Protein AF-A0A3N5L4M5-F1 (afdb_monomer)

Structure (mmCIF, N/CA/C/O backbone):
data_AF-A0A3N5L4M5-F1
#
_entry.id   AF-A0A3N5L4M5-F1
#
loop_
_atom_site.group_PDB
_atom_site.id
_atom_site.type_symbol
_atom_site.label_atom_id
_atom_site.label_alt_id
_atom_site.label_comp_id
_atom_site.label_asym_id
_atom_site.label_entity_id
_atom_site.label_seq_id
_atom_site.pdbx_PDB_ins_code
_atom_site.Cartn_x
_atom_site.Cartn_y
_atom_site.Cartn_z
_atom_site.occupancy
_atom_site.B_iso_or_equiv
_atom_site.auth_seq_id
_atom_site.auth_comp_id
_atom_site.auth_asym_id
_atom_site.auth_atom_id
_atom_site.pdbx_PDB_model_num
ATOM 1 N N . MET A 1 1 ? 71.208 -3.741 -24.108 1.00 38.38 1 MET A N 1
ATOM 2 C CA . MET A 1 1 ? 70.828 -2.307 -24.132 1.00 38.38 1 MET A CA 1
ATOM 3 C C . MET A 1 1 ? 70.202 -2.026 -25.486 1.00 38.38 1 MET A C 1
ATOM 5 O O . MET A 1 1 ? 70.747 -2.505 -26.459 1.00 38.38 1 MET A O 1
ATOM 9 N N . LYS A 1 2 ? 69.117 -1.294 -25.684 1.00 40.06 2 LYS A N 1
ATOM 10 C CA . LYS A 1 2 ? 68.061 -0.709 -24.855 1.00 40.06 2 LYS A CA 1
ATOM 11 C C . LYS A 1 2 ? 67.036 -0.255 -25.913 1.00 40.06 2 LYS A C 1
ATOM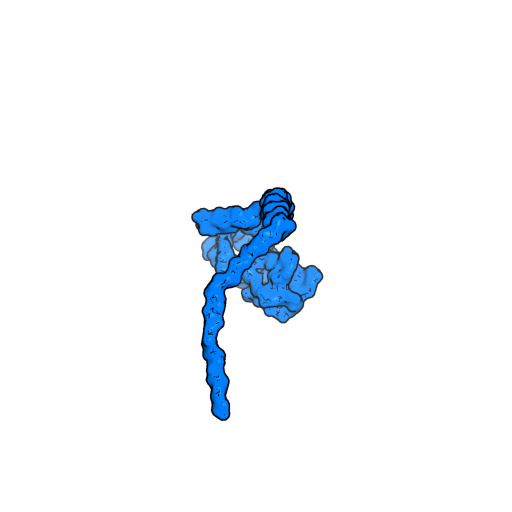 13 O O . LYS A 1 2 ? 67.434 0.237 -26.963 1.00 40.06 2 LYS A O 1
ATOM 18 N N . GLN A 1 3 ? 65.753 -0.497 -25.674 1.00 49.56 3 GLN A N 1
ATOM 19 C CA . GLN A 1 3 ? 64.649 -0.036 -26.523 1.00 49.56 3 GLN A CA 1
ATOM 20 C C . GLN A 1 3 ? 64.739 1.479 -26.753 1.00 49.56 3 GLN A C 1
ATOM 22 O O . GLN A 1 3 ? 64.909 2.211 -25.778 1.00 49.56 3 GLN A O 1
ATOM 27 N N . ILE A 1 4 ? 64.535 1.946 -27.988 1.00 47.25 4 ILE A N 1
ATOM 28 C CA . ILE A 1 4 ? 64.101 3.324 -28.249 1.00 47.25 4 ILE A CA 1
ATOM 29 C C . ILE A 1 4 ? 62.956 3.270 -29.264 1.00 47.25 4 ILE A C 1
ATOM 31 O O . ILE A 1 4 ? 63.152 3.244 -30.474 1.00 47.25 4 ILE A O 1
ATOM 35 N N . LYS A 1 5 ? 61.736 3.214 -28.721 1.00 56.88 5 LYS A N 1
ATOM 36 C CA . LYS A 1 5 ? 60.535 3.730 -29.377 1.00 56.88 5 LYS A CA 1
ATOM 37 C C . LYS A 1 5 ? 60.604 5.252 -29.298 1.00 56.88 5 LYS A C 1
ATOM 39 O O . LYS A 1 5 ? 60.701 5.740 -28.179 1.00 56.88 5 LYS A O 1
ATOM 44 N N . THR A 1 6 ? 60.444 5.958 -30.413 1.00 47.12 6 THR A N 1
ATOM 45 C CA . THR A 1 6 ? 59.724 7.245 -30.487 1.00 47.12 6 THR A CA 1
ATOM 46 C C . THR A 1 6 ? 59.664 7.730 -31.932 1.00 47.12 6 THR A C 1
ATOM 48 O O . THR A 1 6 ? 60.653 7.721 -32.654 1.00 47.12 6 THR A O 1
ATOM 51 N N . GLY A 1 7 ? 58.471 8.145 -32.350 1.00 38.44 7 GLY A N 1
ATOM 52 C CA . GLY A 1 7 ? 58.206 8.664 -33.688 1.00 38.44 7 GLY A CA 1
ATOM 53 C C . GLY A 1 7 ? 56.723 8.566 -34.010 1.00 38.44 7 GLY A C 1
ATOM 54 O O . GLY A 1 7 ? 56.320 7.833 -34.904 1.00 38.44 7 GLY A O 1
ATOM 55 N N . THR A 1 8 ? 55.902 9.230 -33.196 1.00 52.06 8 THR A N 1
ATOM 56 C CA . THR A 1 8 ? 54.472 9.449 -33.426 1.00 52.06 8 THR A CA 1
ATOM 57 C C . THR A 1 8 ? 54.261 9.996 -34.831 1.00 52.06 8 THR A C 1
ATOM 59 O O . THR A 1 8 ? 54.679 11.117 -35.104 1.00 52.06 8 THR A O 1
ATOM 62 N N . ASN A 1 9 ? 53.624 9.220 -35.707 1.00 46.59 9 ASN A N 1
ATOM 63 C CA . ASN A 1 9 ? 53.206 9.707 -37.014 1.00 46.59 9 ASN A CA 1
ATOM 64 C C . ASN A 1 9 ? 51.907 10.509 -36.811 1.00 46.59 9 ASN A C 1
ATOM 66 O O . ASN A 1 9 ? 50.885 9.907 -36.456 1.00 46.59 9 ASN A O 1
ATOM 70 N N . PRO A 1 10 ? 51.927 11.847 -36.925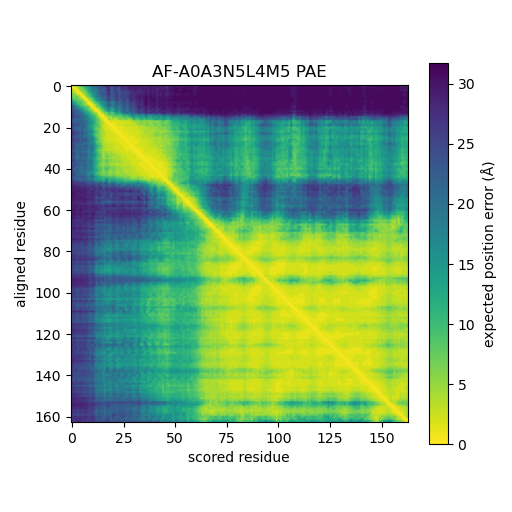 1.00 53.00 10 PRO A N 1
ATOM 71 C CA . PRO A 1 10 ? 50.721 12.636 -36.807 1.00 53.00 10 PRO A CA 1
ATOM 72 C C . PRO A 1 10 ? 49.964 12.509 -38.135 1.00 53.00 10 PRO A C 1
ATOM 74 O O . PRO A 1 10 ? 50.562 12.567 -39.202 1.00 53.00 10 PRO A O 1
ATOM 77 N N . LEU A 1 11 ? 48.640 12.382 -38.058 1.00 49.34 11 LEU A N 1
ATOM 78 C CA . LEU A 1 11 ? 47.702 12.395 -39.193 1.00 49.34 11 LEU A CA 1
ATOM 79 C C . LEU A 1 11 ? 47.535 11.051 -39.929 1.00 49.34 11 LEU A C 1
ATOM 81 O O . LEU A 1 11 ? 47.982 10.835 -41.052 1.00 49.34 11 LEU A O 1
ATOM 85 N N . LYS A 1 12 ? 46.746 10.157 -39.321 1.00 48.53 12 LYS A N 1
ATOM 86 C CA . LYS A 1 12 ? 46.002 9.136 -40.068 1.00 48.53 12 LYS A CA 1
ATOM 87 C C . LYS A 1 12 ? 44.902 9.868 -40.849 1.00 48.53 12 LYS A C 1
ATOM 89 O O . LYS A 1 12 ? 43.808 10.061 -40.326 1.00 48.53 12 LYS A O 1
ATOM 94 N N . GLU A 1 13 ? 45.197 10.328 -42.065 1.00 56.59 13 GLU A N 1
ATOM 95 C CA . GLU A 1 13 ? 44.177 10.839 -42.988 1.00 56.59 13 GLU A CA 1
ATOM 96 C C . GLU A 1 13 ? 43.167 9.720 -43.282 1.00 56.59 13 GLU A C 1
ATOM 98 O O . GLU A 1 13 ? 43.385 8.830 -44.108 1.00 56.59 13 GLU A O 1
ATOM 103 N N . GLY A 1 14 ? 42.053 9.721 -42.552 1.00 60.94 14 GLY A N 1
ATOM 104 C CA . GLY A 1 14 ? 40.950 8.799 -42.769 1.00 60.94 14 GLY A CA 1
ATOM 105 C C . GLY A 1 14 ? 40.217 9.157 -44.056 1.00 60.94 14 GLY A C 1
ATOM 106 O O . GLY A 1 14 ? 39.243 9.901 -44.020 1.00 60.94 14 GLY A O 1
ATOM 107 N N . LYS A 1 15 ? 40.658 8.628 -45.204 1.00 63.97 15 LYS A N 1
ATOM 108 C CA . LYS A 1 15 ? 39.886 8.711 -46.453 1.00 63.97 15 LYS A CA 1
ATOM 109 C C . LYS A 1 15 ? 38.572 7.944 -46.274 1.00 63.97 15 LYS A C 1
ATOM 111 O O . LYS A 1 15 ? 38.546 6.715 -46.327 1.00 63.97 15 LYS A O 1
ATOM 116 N N . ILE A 1 16 ? 37.477 8.666 -46.039 1.00 74.75 16 ILE A N 1
ATOM 117 C CA . ILE A 1 16 ? 36.131 8.095 -45.939 1.00 74.75 16 ILE A CA 1
ATOM 118 C C . ILE A 1 16 ? 35.786 7.466 -47.296 1.00 74.75 16 ILE A C 1
ATOM 120 O O . ILE A 1 16 ? 35.725 8.148 -48.318 1.00 74.75 16 ILE A O 1
ATOM 124 N N . SER A 1 17 ? 35.573 6.148 -47.325 1.00 85.62 17 SER A N 1
ATOM 125 C CA . SER A 1 17 ? 35.115 5.462 -48.538 1.00 85.62 17 SER A CA 1
ATOM 126 C C . SER A 1 17 ? 33.723 5.963 -48.925 1.00 85.62 17 SER A C 1
ATOM 128 O O . SER A 1 17 ? 32.852 6.079 -48.063 1.00 85.62 17 SER A O 1
ATOM 130 N N . ARG A 1 18 ? 33.476 6.192 -50.223 1.00 87.88 18 ARG A N 1
ATOM 131 C CA . ARG A 1 18 ? 32.166 6.630 -50.751 1.00 87.88 18 ARG A CA 1
ATOM 132 C C . ARG A 1 18 ? 31.017 5.747 -50.257 1.00 87.88 18 ARG A C 1
ATOM 134 O O . ARG A 1 18 ? 29.950 6.249 -49.930 1.00 87.88 18 ARG A O 1
ATOM 141 N N . ARG A 1 19 ? 31.259 4.437 -50.136 1.00 87.56 19 ARG A N 1
ATOM 142 C CA . ARG A 1 19 ? 30.292 3.473 -49.596 1.00 87.56 19 ARG A CA 1
ATOM 143 C C . ARG A 1 19 ? 29.985 3.727 -48.120 1.00 87.56 19 ARG A C 1
ATOM 145 O O . ARG A 1 19 ? 28.824 3.678 -47.749 1.00 87.56 19 ARG A O 1
ATOM 152 N N . SER A 1 20 ? 31.010 4.017 -47.316 1.00 83.00 20 SER A N 1
ATOM 153 C CA . SER A 1 20 ? 30.880 4.318 -45.882 1.00 83.00 20 SER A CA 1
ATOM 154 C C . SER A 1 20 ? 30.173 5.656 -45.647 1.00 83.00 20 SER A C 1
ATOM 156 O O . SER A 1 20 ? 29.331 5.784 -44.760 1.00 83.00 20 SER A O 1
ATOM 158 N N . PHE A 1 21 ? 30.454 6.640 -46.504 1.00 90.00 21 PHE A N 1
ATOM 159 C CA . PHE A 1 21 ? 29.762 7.924 -46.497 1.00 90.00 21 PHE A CA 1
ATOM 160 C C . PHE A 1 21 ? 28.266 7.757 -46.803 1.00 90.00 21 PHE A C 1
ATOM 162 O O . PHE A 1 21 ? 27.421 8.165 -46.008 1.00 90.00 21 PHE A O 1
ATOM 169 N N . LEU A 1 22 ? 27.933 7.083 -47.909 1.00 91.06 22 LEU A N 1
ATOM 170 C CA . LEU A 1 22 ? 26.543 6.850 -48.309 1.00 91.06 22 LEU A CA 1
ATOM 171 C C . LEU A 1 22 ? 25.788 5.964 -47.308 1.00 91.06 22 LEU A C 1
ATOM 173 O O . LEU A 1 22 ? 24.647 6.273 -46.973 1.00 91.06 22 LEU A O 1
ATOM 177 N N . SER A 1 23 ? 26.412 4.908 -46.775 1.00 89.62 23 SER A N 1
ATOM 178 C CA . SER A 1 23 ? 25.765 4.049 -45.775 1.00 89.62 23 SER A CA 1
ATOM 179 C C . SER A 1 23 ? 25.486 4.790 -44.469 1.00 89.62 23 SER A C 1
ATOM 181 O O . SER A 1 23 ? 24.452 4.553 -43.852 1.00 89.62 23 SER A O 1
ATOM 183 N N . SER A 1 24 ? 26.362 5.712 -44.062 1.00 92.06 24 SER A N 1
ATOM 184 C CA . SER A 1 24 ? 26.150 6.533 -42.864 1.00 92.06 24 SER A CA 1
ATOM 185 C C . SER A 1 24 ? 24.944 7.456 -43.029 1.00 92.06 24 SER A C 1
ATOM 187 O O . SER A 1 24 ? 24.098 7.514 -42.143 1.00 92.06 24 SER A O 1
ATOM 189 N N . ILE A 1 25 ? 24.805 8.105 -44.190 1.00 94.94 25 ILE A N 1
ATOM 190 C CA . ILE A 1 25 ? 23.650 8.962 -44.496 1.00 94.94 25 ILE A CA 1
ATOM 191 C C . ILE A 1 25 ? 22.357 8.141 -44.479 1.00 94.94 25 ILE A C 1
ATOM 193 O O . ILE A 1 25 ? 21.424 8.500 -43.768 1.00 94.94 25 ILE A O 1
ATOM 197 N N . VAL A 1 26 ? 22.307 7.014 -45.196 1.00 95.44 26 VAL A N 1
ATOM 198 C CA . VAL A 1 26 ? 21.107 6.156 -45.243 1.00 95.44 26 VAL A CA 1
ATOM 199 C C . VAL A 1 26 ? 20.726 5.646 -43.850 1.00 95.44 26 VAL A C 1
ATOM 201 O O . VAL A 1 26 ? 19.547 5.629 -43.509 1.00 95.44 26 VAL A O 1
ATOM 204 N N . THR A 1 27 ? 21.708 5.292 -43.019 1.00 93.00 27 THR A N 1
ATOM 205 C CA . THR A 1 27 ? 21.459 4.813 -41.650 1.00 93.00 27 THR A CA 1
ATOM 206 C C . THR A 1 27 ? 20.931 5.929 -40.749 1.00 93.00 27 THR A C 1
ATOM 208 O O . THR A 1 27 ? 19.979 5.709 -40.006 1.00 93.00 27 THR A O 1
ATOM 211 N N . VAL A 1 28 ? 21.492 7.140 -40.838 1.00 95.56 28 VAL A N 1
ATOM 212 C CA . VAL A 1 28 ? 21.032 8.300 -40.055 1.00 95.56 28 VAL A CA 1
ATOM 213 C C . VAL A 1 28 ? 19.614 8.702 -40.460 1.00 95.56 28 VAL A C 1
ATOM 215 O O . VAL A 1 28 ? 18.755 8.857 -39.597 1.00 95.56 28 VAL A O 1
ATOM 218 N N . TRP A 1 29 ? 19.332 8.805 -41.760 1.00 94.44 29 TRP A N 1
ATOM 219 C CA . TRP A 1 29 ? 17.987 9.129 -42.242 1.00 94.44 29 TRP A CA 1
ATOM 220 C C . TRP A 1 29 ? 16.973 8.025 -41.930 1.00 94.44 29 TRP A C 1
ATOM 222 O O . TRP A 1 29 ? 15.853 8.326 -41.523 1.00 94.44 29 TRP A O 1
ATOM 232 N N . GLY A 1 30 ? 17.366 6.754 -42.037 1.00 95.50 30 GLY A N 1
ATOM 233 C CA . GLY A 1 30 ? 16.532 5.624 -41.623 1.00 95.50 30 GLY A CA 1
ATOM 234 C C . GLY A 1 30 ? 16.211 5.643 -40.125 1.00 95.50 30 GLY A C 1
ATOM 235 O O . GLY A 1 30 ? 15.067 5.416 -39.733 1.00 95.50 30 GLY A O 1
ATOM 236 N N . ALA A 1 31 ? 17.183 5.988 -39.278 1.00 94.56 31 ALA A N 1
ATOM 237 C CA . ALA A 1 31 ? 16.953 6.162 -37.846 1.00 94.56 31 ALA A CA 1
ATOM 238 C C . ALA A 1 31 ? 15.980 7.322 -37.568 1.00 94.56 31 ALA A C 1
ATOM 240 O O . ALA A 1 31 ? 15.033 7.164 -36.804 1.00 94.56 31 ALA A O 1
ATOM 241 N N . ILE A 1 32 ? 16.140 8.462 -38.246 1.00 95.62 32 ILE A N 1
ATOM 242 C CA . ILE A 1 32 ? 15.246 9.620 -38.082 1.00 95.62 32 ILE A CA 1
ATOM 243 C C . ILE A 1 32 ? 13.801 9.275 -38.465 1.00 95.62 32 ILE A C 1
ATOM 245 O O . ILE A 1 32 ? 12.879 9.657 -37.752 1.00 95.62 32 ILE A O 1
ATOM 249 N N . LEU A 1 33 ? 13.592 8.524 -39.548 1.00 95.25 33 LEU A N 1
ATOM 250 C CA . LEU A 1 33 ? 12.2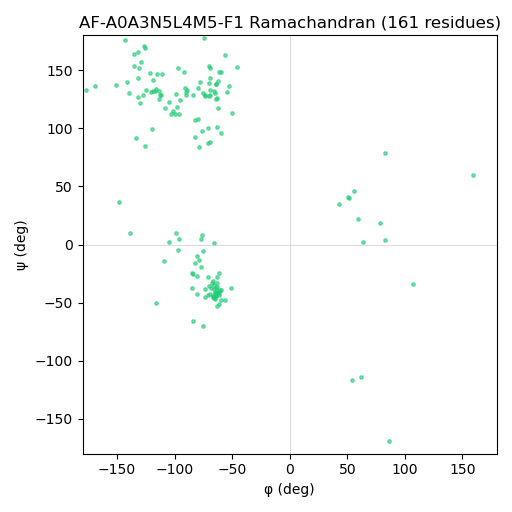48 8.138 -39.993 1.00 95.25 33 LEU A CA 1
ATOM 251 C C . LEU A 1 33 ? 11.579 7.106 -39.078 1.00 95.25 33 LEU A C 1
ATOM 253 O O . LEU A 1 33 ? 10.354 7.070 -38.986 1.00 95.25 33 LEU A O 1
ATOM 257 N N . THR A 1 34 ? 12.360 6.275 -38.389 1.00 94.75 34 THR A N 1
ATOM 258 C CA . THR A 1 34 ? 11.823 5.248 -37.482 1.00 94.75 34 THR A CA 1
ATOM 259 C C . THR A 1 34 ? 11.513 5.788 -36.087 1.00 94.75 34 THR A C 1
ATOM 261 O O . THR A 1 34 ? 10.615 5.266 -35.426 1.00 94.75 34 THR A O 1
ATOM 264 N N . LEU A 1 35 ? 12.173 6.867 -35.651 1.00 95.44 35 LEU A N 1
ATOM 265 C CA . LEU A 1 35 ? 11.964 7.470 -34.328 1.00 95.44 35 LEU A CA 1
ATOM 266 C C . 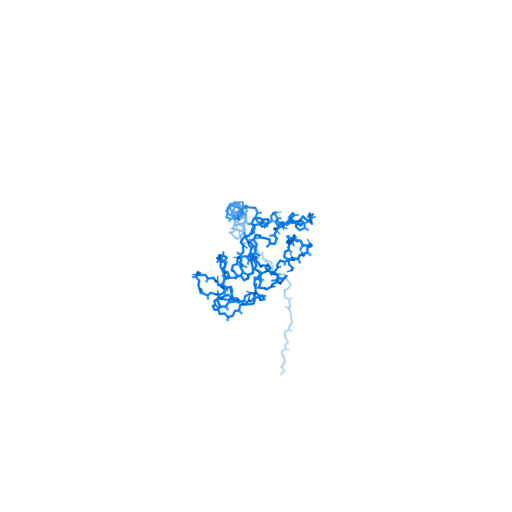LEU A 1 35 ? 10.500 7.870 -34.034 1.00 95.44 35 LEU A C 1
ATOM 268 O O . LEU A 1 35 ? 10.011 7.483 -32.974 1.00 95.44 35 LEU A O 1
ATOM 272 N N . PRO A 1 36 ? 9.756 8.565 -34.922 1.00 94.75 36 PRO A N 1
ATOM 273 C CA . PRO A 1 36 ? 8.346 8.891 -34.683 1.00 94.75 36 PRO A CA 1
ATOM 274 C C . PRO A 1 36 ? 7.452 7.656 -34.572 1.00 94.75 36 PRO A C 1
ATOM 276 O O . PRO A 1 36 ? 6.485 7.655 -33.817 1.00 94.75 36 PRO A O 1
ATOM 279 N N . PHE A 1 37 ? 7.783 6.592 -35.305 1.00 95.50 37 PHE A N 1
ATOM 280 C CA . PHE A 1 37 ? 7.028 5.343 -35.282 1.00 95.50 37 PHE A CA 1
ATOM 281 C C . PHE A 1 37 ? 7.234 4.602 -33.957 1.00 95.50 37 PHE A C 1
ATOM 283 O O . PHE A 1 37 ? 6.274 4.161 -33.331 1.00 95.50 37 PHE A O 1
ATOM 290 N N . ILE A 1 38 ? 8.484 4.541 -33.484 1.00 95.25 38 ILE A N 1
ATOM 291 C CA . ILE A 1 38 ? 8.824 4.014 -32.157 1.00 95.25 38 ILE A CA 1
ATOM 292 C C . ILE A 1 38 ? 8.146 4.852 -31.070 1.00 95.25 38 ILE A C 1
ATOM 294 O O . ILE A 1 38 ? 7.563 4.288 -30.148 1.00 95.25 38 ILE A O 1
ATOM 298 N N . TYR A 1 39 ? 8.173 6.182 -31.195 1.00 95.38 39 TYR A N 1
ATOM 299 C CA . TYR A 1 39 ? 7.488 7.075 -30.265 1.00 95.38 39 TYR A CA 1
ATOM 300 C C . TYR A 1 39 ? 5.981 6.808 -30.231 1.00 95.38 39 TYR A C 1
ATOM 302 O O . TYR A 1 39 ? 5.440 6.631 -29.148 1.00 95.38 39 TYR A O 1
ATOM 310 N N . GLY A 1 40 ? 5.320 6.689 -31.386 1.00 94.44 40 GLY A N 1
ATOM 311 C CA . GLY A 1 40 ? 3.891 6.377 -31.457 1.00 94.44 40 GLY A CA 1
ATOM 312 C C . GLY A 1 40 ? 3.540 5.031 -30.819 1.00 94.44 40 GLY A C 1
ATOM 313 O O . GLY A 1 40 ? 2.541 4.934 -30.116 1.00 94.44 40 GLY A O 1
ATOM 314 N N . ILE A 1 41 ? 4.382 4.006 -30.992 1.00 94.62 41 ILE A N 1
ATOM 315 C CA . ILE A 1 41 ? 4.203 2.709 -30.320 1.00 94.62 41 ILE A CA 1
ATOM 316 C C . ILE A 1 41 ? 4.362 2.857 -28.803 1.00 94.62 41 ILE A C 1
ATOM 318 O O . ILE A 1 41 ? 3.545 2.335 -28.050 1.00 94.62 41 ILE A O 1
ATOM 322 N N . VAL A 1 42 ? 5.397 3.564 -28.342 1.00 91.75 42 VAL A N 1
ATOM 323 C CA . VAL A 1 42 ? 5.640 3.778 -26.907 1.00 91.75 42 VAL A CA 1
ATOM 324 C C . VAL A 1 42 ? 4.519 4.594 -26.275 1.00 91.75 42 VAL A C 1
ATOM 326 O O . VAL A 1 42 ? 4.085 4.257 -25.179 1.00 91.75 42 VAL A O 1
ATOM 329 N N . ASP A 1 43 ? 4.042 5.638 -26.945 1.00 88.00 43 ASP A N 1
ATOM 330 C CA . ASP A 1 43 ? 2.948 6.484 -26.472 1.00 88.00 43 ASP A CA 1
ATOM 331 C C . ASP A 1 43 ? 1.631 5.703 -26.419 1.00 88.00 43 ASP A C 1
ATOM 333 O O . ASP A 1 43 ? 0.952 5.707 -25.399 1.00 88.00 43 ASP A O 1
ATOM 337 N N . TYR A 1 44 ? 1.334 4.916 -27.457 1.00 89.81 44 TYR A N 1
ATOM 338 C CA . TYR A 1 44 ? 0.161 4.044 -27.488 1.00 89.81 44 TYR A CA 1
ATOM 339 C C . TYR A 1 44 ? 0.185 2.964 -26.394 1.00 89.81 44 TYR A C 1
ATOM 341 O O . TYR A 1 44 ? -0.842 2.667 -25.786 1.00 89.81 44 TYR A O 1
ATOM 349 N N . LEU A 1 45 ? 1.351 2.362 -26.135 1.00 91.31 45 LEU A N 1
ATOM 350 C CA . LEU A 1 45 ? 1.520 1.366 -25.072 1.00 91.31 45 LEU A CA 1
ATOM 351 C C . LEU A 1 45 ? 1.610 1.993 -23.674 1.00 91.31 45 LEU A C 1
ATOM 353 O O . LEU A 1 45 ? 1.423 1.294 -22.676 1.00 91.31 45 LEU A O 1
ATOM 357 N N . SER A 1 46 ? 1.915 3.287 -23.576 1.00 86.44 46 SER A N 1
ATOM 358 C CA . SER A 1 46 ? 1.991 3.978 -22.296 1.00 86.44 46 SER A CA 1
ATOM 359 C C . SER A 1 46 ? 0.580 4.194 -21.745 1.00 86.44 46 SER A C 1
ATOM 361 O O . SER A 1 46 ? -0.277 4.741 -22.434 1.00 86.44 46 SER A O 1
ATOM 363 N N . PRO A 1 47 ? 0.302 3.795 -20.491 1.00 73.25 47 PRO A N 1
ATOM 364 C CA . PRO A 1 47 ? -1.034 3.923 -19.933 1.00 73.25 47 PRO A CA 1
ATOM 365 C C . PRO A 1 47 ? -1.435 5.404 -19.825 1.00 73.25 47 PRO A C 1
ATOM 367 O O . PRO A 1 47 ? -0.725 6.176 -19.163 1.00 73.25 47 PRO A O 1
ATOM 370 N N . PRO A 1 48 ? -2.580 5.818 -20.401 1.00 66.88 48 PRO A N 1
ATOM 371 C CA . PRO A 1 48 ? -3.102 7.157 -20.184 1.00 66.88 48 PRO A CA 1
ATOM 372 C C . PRO A 1 48 ? -3.496 7.314 -18.706 1.00 66.88 48 PRO A C 1
ATOM 374 O O . PRO A 1 48 ? -4.151 6.454 -18.123 1.00 66.88 48 PRO A O 1
ATOM 377 N N . GLY A 1 49 ? -3.079 8.411 -18.071 1.00 59.41 49 GLY A N 1
ATOM 378 C CA . GLY A 1 49 ? -3.654 8.863 -16.797 1.00 59.41 49 GLY A CA 1
ATOM 379 C C . GLY A 1 49 ? -2.811 8.691 -15.528 1.00 59.41 49 GLY A C 1
ATOM 380 O O . GLY A 1 49 ? -2.848 9.591 -14.699 1.00 59.41 49 GLY A O 1
ATOM 381 N N . LYS A 1 50 ? -1.982 7.651 -15.354 1.00 55.62 50 LYS A N 1
ATOM 382 C CA . LYS A 1 50 ? -1.330 7.412 -14.038 1.00 55.62 50 LYS A CA 1
ATOM 383 C C . LYS A 1 50 ? -0.249 8.436 -13.655 1.00 55.62 50 LYS A C 1
ATOM 385 O O . LYS A 1 50 ? -0.106 8.796 -12.491 1.00 55.62 50 LYS A O 1
ATOM 390 N N . LYS A 1 51 ? 0.524 8.937 -14.627 1.00 53.62 51 LYS A N 1
ATOM 391 C CA . LYS A 1 51 ? 1.622 9.886 -14.346 1.00 53.62 51 LYS A CA 1
ATOM 392 C C . LYS A 1 51 ? 1.142 11.327 -14.148 1.00 53.62 51 LYS A C 1
ATOM 394 O O . LYS A 1 51 ? 1.786 12.089 -13.433 1.00 53.62 51 LYS A O 1
ATOM 399 N N . PHE A 1 52 ? 0.014 11.701 -14.752 1.00 53.34 52 PHE A N 1
ATOM 400 C CA . PHE A 1 52 ? -0.514 13.066 -14.679 1.00 53.34 52 PHE A CA 1
ATOM 401 C C . PHE A 1 52 ? -1.362 13.301 -13.423 1.00 53.34 52 PHE A C 1
ATOM 403 O O . PHE A 1 52 ? -1.257 14.368 -12.820 1.00 53.34 52 PHE A O 1
ATOM 410 N N . THR A 1 53 ? -2.145 12.309 -12.984 1.00 54.88 53 THR A N 1
ATOM 411 C CA . THR A 1 53 ? -2.917 12.393 -11.733 1.00 54.88 53 THR A CA 1
ATOM 412 C C . THR A 1 53 ? -1.996 12.426 -10.517 1.00 54.88 53 THR A C 1
ATOM 414 O O . THR A 1 53 ? -2.135 13.311 -9.680 1.00 54.88 53 THR A O 1
ATOM 417 N N . SER A 1 54 ? -0.975 11.565 -10.476 1.00 54.56 54 SER A N 1
ATOM 418 C CA . SER A 1 54 ? -0.005 11.523 -9.374 1.00 54.56 54 SER A CA 1
ATOM 419 C C . SER A 1 54 ? 0.824 12.820 -9.270 1.00 54.56 54 SER A C 1
ATOM 421 O O . SER A 1 54 ? 1.047 13.339 -8.176 1.00 54.56 54 SER A O 1
ATOM 423 N N . PHE A 1 55 ? 1.202 13.430 -10.404 1.00 61.12 55 PHE A N 1
ATOM 424 C CA . PHE A 1 55 ? 1.901 14.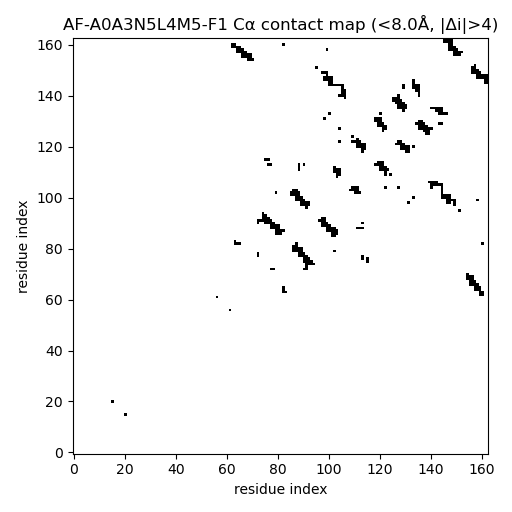723 -10.412 1.00 61.12 55 PHE A CA 1
ATOM 425 C C . PHE A 1 55 ? 0.978 15.905 -10.057 1.00 61.12 55 PHE A C 1
ATOM 427 O O . PHE A 1 55 ? 1.394 16.786 -9.306 1.00 61.12 55 PHE A O 1
ATOM 434 N N . ARG A 1 56 ? -0.288 15.924 -10.517 1.00 53.47 56 ARG A N 1
ATOM 435 C CA . ARG A 1 56 ? -1.272 16.938 -10.084 1.00 53.47 56 ARG A CA 1
ATOM 436 C C . ARG A 1 56 ? -1.616 16.820 -8.604 1.00 53.47 56 ARG A C 1
ATOM 438 O O . ARG A 1 56 ? -1.607 17.846 -7.938 1.00 53.47 56 ARG A O 1
ATOM 445 N N . ASN A 1 57 ? -1.870 15.622 -8.077 1.00 54.44 57 ASN A N 1
ATOM 446 C CA . ASN A 1 57 ? -2.192 15.440 -6.657 1.00 54.44 57 ASN A CA 1
ATOM 447 C C . ASN A 1 57 ? -1.016 15.852 -5.762 1.00 54.44 57 ASN A C 1
ATOM 449 O O . ASN A 1 57 ? -1.227 16.527 -4.755 1.00 54.44 57 ASN A O 1
ATOM 453 N N . LYS A 1 58 ? 0.229 15.584 -6.188 1.00 56.56 58 LYS A N 1
ATOM 454 C CA . LYS A 1 58 ? 1.436 16.074 -5.503 1.00 56.56 58 LYS A CA 1
ATOM 455 C C . LYS A 1 58 ? 1.606 17.599 -5.563 1.00 56.56 58 LYS A C 1
ATOM 457 O O . LYS A 1 58 ? 2.152 18.181 -4.635 1.00 56.56 58 LYS A O 1
ATOM 462 N N . LEU A 1 59 ? 1.149 18.252 -6.634 1.00 60.03 59 LEU A N 1
ATOM 463 C CA . LEU A 1 59 ? 1.214 19.713 -6.789 1.00 60.03 59 LEU A CA 1
ATOM 464 C C . LEU A 1 59 ? 0.041 20.461 -6.143 1.00 60.03 59 LEU A C 1
ATOM 466 O O . LEU A 1 59 ? 0.175 21.642 -5.840 1.00 60.03 59 LEU A O 1
ATOM 470 N N . GLN A 1 60 ? -1.109 19.813 -5.965 1.00 58.31 60 GLN A N 1
ATOM 471 C CA . GLN A 1 60 ? -2.327 20.471 -5.491 1.00 58.31 60 GLN A CA 1
ATOM 472 C C . GLN A 1 60 ? -2.569 20.316 -3.988 1.00 58.31 60 GLN A C 1
ATOM 474 O O . GLN A 1 60 ? -3.522 20.915 -3.501 1.00 58.31 60 GLN A O 1
ATOM 479 N N . ASN A 1 61 ? -1.748 19.546 -3.251 1.00 53.06 61 ASN A N 1
ATOM 480 C CA . ASN A 1 61 ? -2.016 19.202 -1.843 1.00 53.06 61 ASN A CA 1
ATOM 481 C C . ASN A 1 61 ? -3.498 18.834 -1.630 1.00 53.06 61 ASN A C 1
ATOM 483 O O . ASN A 1 61 ? -4.106 19.186 -0.618 1.00 53.06 61 ASN A O 1
ATOM 487 N N . LYS A 1 62 ? -4.114 18.184 -2.627 1.00 49.00 62 LYS A N 1
ATOM 488 C CA . LYS A 1 62 ? -5.515 17.791 -2.557 1.00 49.00 62 LYS A CA 1
ATOM 489 C C . LYS A 1 62 ? -5.546 16.540 -1.698 1.00 49.00 62 LYS A C 1
ATOM 491 O O . LYS A 1 62 ? -5.447 15.429 -2.193 1.00 49.00 62 LYS A O 1
ATOM 496 N N . VAL A 1 63 ? -5.580 16.756 -0.390 1.00 58.94 63 VAL A N 1
ATOM 497 C CA . VAL A 1 63 ? -5.836 15.705 0.580 1.00 58.94 63 VAL A CA 1
ATOM 498 C C . VAL A 1 63 ? -7.307 15.357 0.431 1.00 58.94 63 VAL A C 1
ATOM 500 O O . VAL A 1 63 ? -8.177 16.107 0.879 1.00 58.94 63 VAL A O 1
ATOM 503 N N . GLU A 1 64 ? -7.600 14.273 -0.279 1.00 61.47 64 GLU A N 1
ATOM 504 C CA . GLU A 1 64 ? -8.971 13.812 -0.424 1.00 61.47 64 GLU A CA 1
ATOM 505 C C . GLU A 1 64 ? -9.386 13.125 0.878 1.00 61.47 64 GLU A C 1
ATOM 507 O O . GLU A 1 64 ? -9.035 11.984 1.167 1.00 61.47 64 GLU A O 1
ATOM 512 N N . VAL A 1 65 ? -10.076 13.891 1.723 1.00 62.03 65 VAL A N 1
ATOM 513 C CA . VAL A 1 65 ? -10.534 13.435 3.031 1.00 62.03 65 VAL A CA 1
ATOM 514 C C . VAL A 1 65 ? -11.823 12.648 2.857 1.00 62.03 65 VAL A C 1
ATOM 516 O O . VAL A 1 65 ? -12.889 13.224 2.636 1.00 62.03 65 VAL A O 1
ATOM 519 N N . THR A 1 66 ? -11.739 11.328 3.009 1.00 75.94 66 THR A N 1
ATOM 520 C CA . THR A 1 66 ? -12.938 10.502 3.181 1.00 75.94 66 THR A CA 1
ATOM 521 C C . THR A 1 66 ? -13.249 10.400 4.662 1.00 75.94 66 THR A C 1
ATOM 523 O O . THR A 1 66 ? -12.377 10.060 5.465 1.00 75.94 66 THR A O 1
ATOM 526 N N . SER A 1 67 ? -14.500 10.690 5.020 1.00 72.31 67 SER A N 1
ATOM 527 C CA . SER A 1 67 ? -14.965 10.554 6.391 1.00 72.31 67 SER A CA 1
ATOM 528 C C . SER A 1 67 ? -15.974 9.436 6.563 1.00 72.31 67 SER A C 1
ATOM 530 O O . SER A 1 67 ? -16.987 9.427 5.866 1.00 72.31 67 SER A O 1
ATOM 532 N N . ILE A 1 68 ? -15.725 8.555 7.526 1.00 79.94 68 ILE A N 1
ATOM 533 C CA . ILE A 1 68 ? -16.604 7.433 7.867 1.00 79.94 68 ILE A CA 1
ATOM 534 C C . ILE A 1 68 ? -17.070 7.618 9.317 1.00 79.94 68 ILE A C 1
ATOM 536 O O . ILE A 1 68 ? -16.227 7.899 10.178 1.00 79.94 68 ILE A O 1
ATOM 540 N N . PRO A 1 69 ? -18.372 7.481 9.620 1.00 79.81 69 PRO A N 1
ATOM 541 C CA . PRO A 1 69 ? -18.833 7.450 11.002 1.00 79.81 69 PRO A CA 1
ATOM 542 C C . PRO A 1 69 ? -18.377 6.153 11.687 1.00 79.81 69 PRO A C 1
ATOM 544 O O . PRO A 1 69 ? -18.372 5.080 11.079 1.00 79.81 69 PRO A O 1
ATOM 547 N N . LEU A 1 70 ? -18.020 6.224 12.968 1.00 78.38 70 LEU A N 1
ATOM 548 C CA . LEU A 1 70 ? -17.523 5.072 13.731 1.00 78.38 70 LEU A CA 1
ATOM 549 C C . LEU A 1 70 ? -18.559 3.938 13.839 1.00 78.38 70 LEU A C 1
ATOM 551 O O . LEU A 1 70 ? -18.197 2.770 13.986 1.00 78.38 70 LEU A O 1
ATOM 555 N N . SER A 1 71 ? -19.846 4.267 13.722 1.00 78.81 71 SER A N 1
ATOM 556 C CA . SER A 1 71 ? -20.961 3.314 13.694 1.00 78.81 71 SER A CA 1
ATOM 557 C C . SER A 1 71 ? -20.932 2.363 12.492 1.00 78.81 71 SER A C 1
ATOM 559 O O . SER A 1 71 ? -21.400 1.230 12.596 1.00 78.81 71 SER A O 1
ATOM 561 N N . GLU A 1 72 ? -20.344 2.777 11.367 1.00 82.38 72 GLU A N 1
ATOM 562 C CA . GLU A 1 72 ? -20.217 1.944 10.164 1.00 82.38 72 GLU A CA 1
ATOM 563 C C . GLU A 1 72 ? -19.050 0.954 10.229 1.00 82.38 72 GLU A C 1
ATOM 565 O O . GLU A 1 72 ? -18.938 0.081 9.364 1.00 82.38 72 GLU A O 1
ATOM 570 N N . LEU A 1 73 ? -18.183 1.079 11.237 1.00 86.44 73 LEU A N 1
ATOM 571 C CA . LEU A 1 73 ? -17.030 0.212 11.441 1.00 86.44 73 LEU A CA 1
ATOM 572 C C . LEU A 1 73 ? -17.071 -0.375 12.861 1.00 86.44 73 LEU A C 1
ATOM 574 O O . LEU A 1 73 ? -16.449 0.176 13.773 1.00 86.44 73 LEU A O 1
ATOM 578 N N . PRO A 1 74 ? -17.800 -1.488 13.078 1.00 86.56 74 PRO A N 1
ATOM 579 C CA . PRO A 1 74 ? -17.814 -2.202 14.353 1.00 86.56 74 PRO A CA 1
ATOM 580 C C . PRO A 1 74 ? -16.415 -2.635 14.807 1.00 86.56 74 PRO A C 1
ATOM 582 O O . PRO A 1 74 ? -15.474 -2.702 14.013 1.00 86.56 74 PRO A O 1
ATOM 585 N N . GLU A 1 75 ? -16.266 -2.978 16.081 1.00 87.06 75 GLU A N 1
ATOM 586 C CA . GLU A 1 75 ? -15.008 -3.537 16.582 1.00 87.06 75 GLU A CA 1
ATOM 587 C C . GLU A 1 75 ? -14.654 -4.855 15.887 1.00 87.06 75 GLU A C 1
ATOM 589 O O . GLU A 1 75 ? -15.532 -5.614 15.461 1.00 87.06 75 GLU A O 1
ATOM 594 N N . ASN A 1 76 ? -13.351 -5.112 15.749 1.00 89.06 76 ASN A N 1
ATOM 595 C CA . ASN A 1 76 ? -12.815 -6.268 15.039 1.00 89.06 76 ASN A CA 1
ATOM 596 C C . ASN A 1 76 ? -13.409 -6.427 13.621 1.00 89.06 76 ASN A C 1
ATOM 598 O O . ASN A 1 76 ? -13.782 -7.519 13.176 1.00 89.06 76 ASN A O 1
ATOM 602 N N . SER A 1 77 ? -13.581 -5.312 12.910 1.00 90.25 77 SER A N 1
ATOM 603 C CA . SER A 1 77 ? -14.149 -5.290 11.564 1.00 90.25 77 SER A CA 1
ATOM 604 C C . SER A 1 77 ? -13.314 -4.462 10.602 1.00 90.25 77 SER A C 1
ATOM 606 O O . SER A 1 77 ? -12.413 -3.722 10.998 1.00 90.25 77 SER A O 1
ATOM 608 N N . SER A 1 78 ? -13.597 -4.634 9.316 1.00 92.62 78 SER A N 1
ATOM 609 C CA . SER A 1 78 ? -12.921 -3.926 8.245 1.00 92.62 78 SER A CA 1
ATOM 610 C C . SER A 1 78 ? -13.912 -3.407 7.216 1.00 92.62 78 SER A C 1
ATOM 612 O O . SER A 1 78 ? -15.002 -3.960 7.046 1.00 92.62 78 SER A O 1
ATOM 614 N N . LYS A 1 79 ? -13.523 -2.336 6.527 1.00 92.75 79 LYS A N 1
ATOM 615 C CA . LYS A 1 79 ? -14.297 -1.717 5.455 1.00 92.75 79 LYS A CA 1
ATOM 616 C C . LYS A 1 79 ? -13.365 -1.257 4.344 1.00 92.75 79 LYS A C 1
ATOM 618 O O . LYS A 1 79 ? -12.294 -0.715 4.610 1.00 92.75 79 LYS A O 1
ATOM 623 N N . PHE A 1 80 ? -13.795 -1.463 3.105 1.00 91.81 80 PHE A N 1
ATOM 624 C CA . PHE A 1 80 ? -13.129 -0.901 1.939 1.00 91.81 80 PHE A CA 1
ATOM 625 C C . PHE A 1 80 ? -13.706 0.474 1.629 1.00 91.81 80 PHE A C 1
ATOM 627 O O . PHE A 1 80 ? -14.926 0.642 1.567 1.00 91.81 80 PHE A O 1
ATOM 634 N N . ILE A 1 81 ? -12.825 1.436 1.399 1.00 90.25 81 ILE A N 1
ATOM 635 C CA . ILE A 1 81 ? -13.161 2.752 0.858 1.00 90.25 81 ILE A CA 1
ATOM 636 C C . ILE A 1 81 ? -12.311 3.025 -0.378 1.00 90.25 81 ILE A C 1
ATOM 638 O O . ILE A 1 81 ? -11.367 2.291 -0.664 1.00 90.25 81 ILE A O 1
ATOM 642 N N . LYS A 1 82 ? -12.650 4.080 -1.114 1.00 86.69 82 LYS A N 1
ATOM 643 C CA . LYS A 1 82 ? -11.843 4.574 -2.227 1.00 86.69 82 LYS A CA 1
ATOM 644 C C . LYS A 1 82 ? -11.370 5.985 -1.909 1.00 86.69 82 LYS A C 1
ATOM 646 O O . LYS A 1 82 ? -12.189 6.798 -1.491 1.00 86.69 82 LYS A O 1
ATOM 651 N N . ILE A 1 83 ? -10.083 6.244 -2.107 1.00 84.19 83 ILE A N 1
ATOM 652 C CA . ILE A 1 83 ? -9.455 7.565 -1.982 1.00 84.19 83 ILE A CA 1
ATOM 653 C C . ILE A 1 83 ? -8.651 7.779 -3.263 1.00 84.19 83 ILE A C 1
ATOM 655 O O . ILE A 1 83 ? -7.807 6.942 -3.562 1.00 84.19 83 ILE A O 1
ATOM 659 N N . ASP A 1 84 ? -8.921 8.837 -4.037 1.00 78.69 84 ASP A N 1
ATOM 660 C CA . ASP A 1 84 ? -8.243 9.098 -5.320 1.00 78.69 84 ASP A CA 1
ATOM 661 C C . ASP A 1 84 ? -8.243 7.879 -6.284 1.00 78.69 84 ASP A C 1
ATOM 663 O O . ASP A 1 84 ? -7.243 7.572 -6.931 1.00 78.69 84 ASP A O 1
ATOM 667 N N . ASP A 1 85 ? -9.365 7.149 -6.363 1.00 80.00 85 ASP A N 1
ATOM 668 C CA . ASP A 1 85 ? -9.528 5.877 -7.102 1.00 80.00 85 ASP A CA 1
ATOM 669 C C . ASP A 1 85 ? -8.679 4.686 -6.609 1.00 80.00 85 ASP A C 1
ATOM 671 O O . ASP A 1 85 ? -8.796 3.577 -7.143 1.00 80.00 85 ASP A O 1
ATOM 675 N N . GLU A 1 86 ? -7.903 4.850 -5.538 1.00 85.25 86 GLU A N 1
ATOM 676 C CA . GLU A 1 86 ? -7.179 3.762 -4.889 1.00 85.25 86 GLU A CA 1
ATOM 677 C C . GLU A 1 86 ? -8.038 3.108 -3.792 1.00 85.25 86 GLU A C 1
ATOM 679 O O . GLU A 1 86 ? -8.643 3.796 -2.960 1.00 85.25 86 GLU A O 1
ATOM 684 N N . PRO A 1 87 ? -8.143 1.767 -3.767 1.00 91.69 87 PRO A N 1
ATOM 685 C CA . PRO A 1 87 ? -8.870 1.060 -2.730 1.00 91.69 87 PRO A CA 1
ATOM 686 C C . PRO A 1 87 ? -8.052 1.052 -1.433 1.00 91.69 87 PRO A C 1
ATOM 688 O O . PRO A 1 87 ? -6.883 0.669 -1.410 1.00 91.69 87 PRO A O 1
ATOM 691 N N . VAL A 1 88 ? -8.694 1.425 -0.331 1.00 93.12 88 VAL A N 1
ATOM 692 C CA . VAL A 1 88 ? -8.097 1.488 1.008 1.00 93.12 88 VAL A CA 1
ATOM 693 C C . VAL A 1 88 ? -8.863 0.555 1.935 1.00 93.12 88 VAL A C 1
ATOM 695 O O . VAL A 1 88 ? -10.095 0.566 1.979 1.00 93.12 88 VAL A O 1
ATOM 698 N N . LEU A 1 89 ? -8.124 -0.266 2.674 1.00 94.81 89 LEU A N 1
ATOM 699 C CA . LEU A 1 89 ? -8.630 -1.174 3.690 1.00 94.81 89 LEU A CA 1
ATOM 700 C C . LEU A 1 89 ? -8.510 -0.504 5.060 1.00 94.81 89 LEU A C 1
ATOM 702 O O . LEU A 1 89 ? -7.411 -0.299 5.576 1.00 94.81 89 LEU A O 1
ATOM 706 N N . VAL A 1 90 ? -9.654 -0.193 5.662 1.00 94.06 90 VAL A N 1
ATOM 707 C CA . VAL A 1 90 ? -9.751 0.349 7.020 1.00 94.06 90 VAL A CA 1
ATOM 708 C C . VAL A 1 90 ? -10.095 -0.792 7.964 1.00 94.06 90 VAL A C 1
ATOM 710 O O . VAL A 1 90 ? -11.039 -1.533 7.702 1.00 94.06 90 VAL A O 1
ATOM 713 N N . ILE A 1 91 ? -9.346 -0.949 9.052 1.00 94.12 91 ILE A N 1
ATOM 714 C CA . ILE A 1 91 ? -9.539 -2.013 10.042 1.00 94.12 91 ILE A CA 1
ATOM 715 C C . ILE A 1 91 ? -9.632 -1.378 11.423 1.00 94.12 91 ILE A C 1
ATOM 717 O O . ILE A 1 91 ? -8.751 -0.620 11.827 1.00 94.12 91 ILE A O 1
ATOM 721 N N . ARG A 1 92 ? -10.678 -1.728 12.170 1.00 92.31 92 ARG A N 1
ATOM 722 C CA . ARG A 1 92 ? -10.820 -1.383 13.585 1.00 92.31 92 ARG A CA 1
ATOM 723 C C . ARG A 1 92 ? -10.461 -2.599 14.424 1.00 92.31 92 ARG A C 1
ATOM 725 O O . ARG A 1 92 ? -11.159 -3.609 14.357 1.00 92.31 92 ARG A O 1
ATOM 732 N N . LYS A 1 93 ? -9.378 -2.497 15.199 1.00 88.06 93 LYS A N 1
ATOM 733 C CA . LYS A 1 93 ? -8.896 -3.573 16.077 1.00 88.06 93 LYS A CA 1
ATOM 734 C C . LYS A 1 93 ? -9.790 -3.658 17.316 1.00 88.06 93 LYS A C 1
ATOM 736 O O . LYS A 1 93 ? -10.591 -4.580 17.440 1.00 88.06 93 LYS A O 1
ATOM 741 N N . ASP A 1 94 ? -9.690 -2.652 18.177 1.00 85.62 94 ASP A N 1
ATOM 742 C CA . ASP A 1 94 ? -10.350 -2.545 19.475 1.00 85.62 94 ASP A CA 1
ATOM 743 C C . ASP A 1 94 ? -10.601 -1.071 19.839 1.00 85.62 94 ASP A C 1
ATOM 745 O O . ASP A 1 94 ? -9.747 -0.213 19.612 1.00 85.62 94 ASP A O 1
ATOM 749 N N . GLY A 1 95 ? -11.778 -0.733 20.380 1.00 84.25 95 GLY A N 1
ATOM 750 C CA . GLY A 1 95 ? -12.081 0.635 20.812 1.00 84.25 95 GLY A CA 1
ATOM 751 C C . GLY A 1 95 ? -11.866 1.680 19.708 1.00 84.25 95 GLY A C 1
ATOM 752 O O . GLY A 1 95 ? -12.549 1.645 18.686 1.00 84.25 95 GLY A O 1
ATOM 753 N N . MET A 1 96 ? -10.924 2.609 19.908 1.00 82.25 96 MET A N 1
ATOM 754 C CA . MET A 1 96 ? -10.548 3.657 18.937 1.00 82.25 96 MET A CA 1
ATOM 755 C C . MET A 1 96 ? -9.286 3.324 18.120 1.00 82.25 96 MET A C 1
ATOM 757 O O . MET A 1 96 ? -8.759 4.175 17.410 1.00 82.25 96 MET A O 1
ATOM 761 N N . ASN A 1 97 ? -8.777 2.096 18.205 1.00 88.06 97 ASN A N 1
ATOM 762 C CA . ASN A 1 97 ? -7.587 1.676 17.476 1.00 88.06 97 ASN A CA 1
ATOM 763 C C . ASN A 1 97 ? -7.952 1.293 16.038 1.00 88.06 97 ASN A C 1
ATOM 765 O O . ASN A 1 97 ? -8.352 0.159 15.744 1.00 88.06 97 ASN A O 1
ATOM 769 N N . ILE A 1 98 ? -7.856 2.274 15.146 1.00 91.50 98 ILE A N 1
ATOM 770 C CA . ILE A 1 98 ? -8.185 2.130 13.732 1.00 91.50 98 ILE A CA 1
ATOM 771 C C . ILE A 1 98 ? -6.921 2.338 12.910 1.00 91.50 98 ILE A C 1
ATOM 773 O O . ILE A 1 98 ? -6.152 3.272 13.122 1.00 91.50 98 ILE A O 1
ATOM 777 N N . ILE A 1 99 ? -6.724 1.446 11.953 1.00 92.69 99 ILE A N 1
ATOM 778 C CA . ILE A 1 99 ? -5.625 1.473 10.997 1.00 92.69 99 ILE A CA 1
ATOM 779 C C . ILE A 1 99 ? -6.206 1.521 9.586 1.00 92.69 99 ILE A C 1
ATOM 781 O O . ILE A 1 99 ? -7.268 0.957 9.321 1.00 92.69 99 ILE A O 1
ATOM 785 N N . ALA A 1 100 ? -5.505 2.190 8.681 1.00 93.50 100 ALA A N 1
ATOM 786 C CA . ALA A 1 100 ? -5.867 2.261 7.276 1.00 93.50 100 ALA A CA 1
ATOM 787 C C . ALA A 1 100 ? -4.630 1.965 6.427 1.00 93.50 100 ALA A C 1
ATOM 789 O O . ALA A 1 100 ? -3.579 2.586 6.603 1.00 93.50 100 ALA A O 1
ATOM 790 N N . PHE A 1 101 ? -4.761 1.005 5.520 1.00 95.25 101 PHE A N 1
ATOM 791 C CA . PHE A 1 101 ? -3.711 0.590 4.596 1.00 95.25 101 PHE A CA 1
ATOM 792 C C . PHE A 1 101 ? -4.248 0.580 3.171 1.00 95.25 101 PHE A C 1
ATOM 794 O O . PHE A 1 101 ? -5.451 0.427 2.963 1.00 95.25 101 PHE A O 1
ATOM 801 N N . SER A 1 102 ? -3.361 0.684 2.183 1.00 94.31 102 SER A N 1
ATOM 802 C CA . SER A 1 102 ? -3.725 0.353 0.809 1.00 94.31 102 SER A CA 1
ATOM 803 C C . SER A 1 102 ? -4.286 -1.065 0.779 1.00 94.31 102 SER A C 1
ATOM 805 O O . SER A 1 102 ? -3.707 -1.994 1.345 1.00 94.31 102 SER A O 1
ATOM 807 N N . ALA A 1 103 ? -5.431 -1.232 0.125 1.00 95.62 103 ALA A N 1
ATOM 808 C CA . ALA A 1 103 ? -5.999 -2.546 -0.122 1.00 95.62 103 ALA A CA 1
ATOM 809 C C . ALA A 1 103 ? -5.274 -3.273 -1.267 1.00 95.62 103 ALA A C 1
ATOM 811 O O . ALA A 1 103 ? -5.720 -4.343 -1.663 1.00 95.62 103 ALA A O 1
ATOM 812 N N . ILE A 1 104 ? -4.193 -2.712 -1.815 1.00 95.56 104 ILE A N 1
ATOM 813 C CA . ILE A 1 104 ? -3.421 -3.277 -2.918 1.00 95.56 104 ILE A CA 1
ATOM 814 C C . ILE A 1 104 ? -2.227 -4.061 -2.362 1.00 95.56 104 ILE A C 1
ATOM 816 O O . ILE A 1 104 ? -1.399 -3.539 -1.620 1.00 95.56 104 ILE A O 1
ATOM 820 N N . CYS A 1 105 ? -2.124 -5.332 -2.739 1.00 96.19 105 CYS A N 1
ATOM 821 C CA . CYS A 1 105 ? -0.998 -6.185 -2.391 1.00 96.19 105 CYS A CA 1
ATOM 822 C C . CYS A 1 105 ? 0.266 -5.736 -3.133 1.00 96.19 105 CYS A C 1
ATOM 824 O O . CYS A 1 105 ? 0.282 -5.718 -4.361 1.00 96.19 105 CYS A O 1
ATOM 826 N N . THR A 1 106 ? 1.360 -5.535 -2.399 1.00 95.44 106 THR A N 1
ATOM 827 C CA . THR A 1 106 ? 2.681 -5.140 -2.929 1.00 95.44 106 THR A CA 1
ATOM 828 C C . THR A 1 106 ? 3.366 -6.179 -3.826 1.00 95.44 106 THR A C 1
ATOM 830 O O . THR A 1 106 ? 4.484 -5.963 -4.283 1.00 95.44 106 THR A O 1
ATOM 833 N N . HIS A 1 107 ? 2.735 -7.328 -4.080 1.00 93.94 107 HIS A N 1
ATOM 834 C CA . HIS A 1 107 ? 3.257 -8.329 -5.009 1.00 93.94 107 HIS A CA 1
ATOM 835 C C . HIS A 1 107 ? 2.879 -8.019 -6.465 1.00 93.94 107 HIS A C 1
ATOM 837 O O . HIS A 1 107 ? 3.757 -7.784 -7.287 1.00 93.94 107 HIS A O 1
ATOM 843 N N . LEU A 1 108 ? 1.580 -8.073 -6.786 1.00 93.88 108 LEU A N 1
ATOM 844 C CA . LEU A 1 108 ? 1.031 -7.958 -8.149 1.00 93.88 108 LEU A CA 1
ATOM 845 C C . LEU A 1 108 ? -0.356 -7.288 -8.140 1.00 93.88 108 LEU A C 1
ATOM 847 O O . LEU A 1 108 ? -1.262 -7.697 -8.861 1.00 93.88 108 LEU A O 1
ATOM 851 N N . ASP A 1 109 ? -0.545 -6.314 -7.252 1.00 91.81 109 ASP A N 1
ATOM 852 C CA . ASP A 1 109 ? -1.717 -5.436 -7.181 1.00 91.81 109 ASP A CA 1
ATOM 853 C C . ASP A 1 109 ? -3.091 -6.105 -6.964 1.00 91.81 109 ASP A C 1
ATOM 855 O O . ASP A 1 109 ? -4.143 -5.523 -7.235 1.00 91.81 109 ASP A O 1
ATOM 859 N N . CYS A 1 110 ? -3.119 -7.325 -6.426 1.00 95.19 110 CYS A N 1
ATOM 860 C CA . CYS A 1 110 ? -4.363 -7.952 -5.978 1.00 95.19 110 CYS A CA 1
ATOM 861 C C . CYS A 1 110 ? -4.942 -7.262 -4.738 1.00 95.19 110 CYS A C 1
ATOM 863 O O . CYS A 1 110 ? -4.196 -6.778 -3.889 1.00 95.19 110 CYS A O 1
ATOM 865 N N . LEU A 1 111 ? -6.266 -7.316 -4.572 1.00 95.75 111 LEU A N 1
ATOM 866 C CA . LEU A 1 111 ? -6.903 -6.817 -3.356 1.00 95.75 111 LEU A CA 1
ATOM 867 C C . LEU A 1 111 ? -6.584 -7.702 -2.144 1.00 95.75 111 LEU A C 1
ATOM 869 O O . LEU A 1 111 ? -6.717 -8.928 -2.205 1.00 95.75 111 LEU A O 1
ATOM 873 N N . VAL A 1 112 ? -6.203 -7.071 -1.037 1.00 96.81 112 VAL A N 1
ATOM 874 C CA . VAL A 1 112 ? -6.016 -7.723 0.263 1.00 96.81 112 VAL A CA 1
ATOM 875 C C . VAL A 1 112 ? -7.253 -7.565 1.141 1.00 96.81 112 VAL A C 1
ATOM 877 O O . VAL A 1 112 ? -7.998 -6.595 1.017 1.00 96.81 112 VAL A O 1
ATOM 880 N N . GLY A 1 113 ? -7.479 -8.514 2.046 1.00 95.81 113 GLY A N 1
ATOM 881 C CA . GLY A 1 113 ? -8.605 -8.502 2.978 1.00 95.81 113 GLY A CA 1
ATOM 882 C C . GLY A 1 113 ? -8.173 -8.772 4.412 1.00 95.81 113 GLY A C 1
ATOM 883 O O . GLY A 1 113 ? -7.182 -9.450 4.655 1.00 95.81 113 GLY A O 1
ATOM 884 N N . TYR A 1 114 ? -8.931 -8.249 5.373 1.00 96.56 114 TYR A N 1
ATOM 885 C CA . TYR A 1 114 ? -8.689 -8.493 6.794 1.00 96.56 114 TYR A CA 1
ATOM 886 C C . TYR A 1 114 ? -9.326 -9.808 7.251 1.00 96.56 114 TYR A C 1
ATOM 888 O O . TYR A 1 114 ? -10.531 -10.007 7.066 1.00 96.56 114 TYR A O 1
ATOM 896 N N . ARG A 1 115 ? -8.545 -10.670 7.904 1.00 94.62 115 ARG A N 1
ATOM 897 C CA . ARG A 1 115 ? -9.041 -11.870 8.576 1.00 94.62 115 ARG A CA 1
ATOM 898 C C . ARG A 1 115 ? -9.183 -11.626 10.076 1.00 94.62 115 ARG A C 1
ATOM 900 O O . ARG A 1 115 ? -8.209 -11.466 10.808 1.00 94.62 115 ARG A O 1
ATOM 907 N N . LYS A 1 116 ? -10.431 -11.611 10.543 1.00 91.88 116 LYS A N 1
ATOM 908 C CA . LYS A 1 116 ? -10.785 -11.260 11.929 1.00 91.88 116 LYS A CA 1
ATOM 909 C C . LYS A 1 116 ? -10.296 -12.271 12.970 1.00 91.88 116 LYS A C 1
ATOM 911 O O . LYS A 1 116 ? -10.002 -11.880 14.097 1.00 91.88 116 LYS A O 1
ATOM 916 N N . ASN A 1 117 ? -10.241 -13.556 12.615 1.00 92.06 117 ASN A 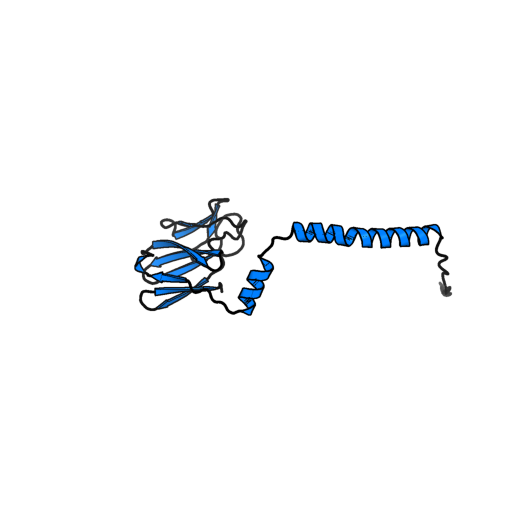N 1
ATOM 917 C CA . ASN A 1 117 ? -9.889 -14.623 13.556 1.00 92.06 117 ASN A CA 1
ATOM 918 C C . ASN A 1 117 ? -8.370 -14.708 13.747 1.00 92.06 117 ASN A C 1
ATOM 920 O O . ASN A 1 117 ? -7.885 -14.815 14.869 1.00 92.06 117 ASN A O 1
ATOM 924 N N . GLU A 1 118 ? -7.630 -14.602 12.647 1.00 92.19 118 GLU A N 1
ATOM 925 C CA . GLU A 1 118 ? -6.170 -14.660 12.579 1.00 92.19 118 GLU A CA 1
ATOM 926 C C . GLU A 1 118 ? -5.517 -13.314 12.920 1.00 92.19 118 GLU A C 1
ATOM 928 O O . GLU A 1 118 ? -4.332 -13.263 13.239 1.00 92.19 118 GLU A O 1
ATOM 933 N N . LYS A 1 119 ? -6.303 -12.228 12.907 1.00 92.94 119 LYS A N 1
ATOM 934 C CA . LYS A 1 119 ? -5.861 -10.849 13.150 1.00 92.94 119 LYS A CA 1
ATOM 935 C C . LYS A 1 119 ? -4.734 -10.429 12.207 1.00 92.94 119 LYS A C 1
ATOM 937 O O . LYS A 1 119 ? -3.771 -9.792 12.625 1.00 92.94 119 LYS A O 1
ATOM 942 N N . ASP A 1 120 ? -4.890 -10.732 10.928 1.00 95.50 120 ASP A N 1
ATOM 943 C CA . ASP A 1 120 ? -3.926 -10.389 9.891 1.00 95.50 120 ASP A CA 1
ATOM 944 C C . ASP A 1 120 ? -4.623 -10.005 8.577 1.00 95.50 120 ASP A C 1
ATOM 946 O O . ASP A 1 120 ? -5.851 -10.008 8.460 1.00 95.50 120 ASP A O 1
ATOM 950 N N . ILE A 1 121 ? -3.832 -9.596 7.595 1.00 97.12 121 ILE A N 1
ATOM 951 C CA . ILE A 1 121 ? -4.297 -9.182 6.275 1.00 97.12 121 ILE A CA 1
ATOM 952 C C . ILE A 1 121 ? -3.803 -10.214 5.262 1.00 97.12 121 ILE A C 1
ATOM 954 O O . ILE A 1 121 ? -2.614 -10.510 5.218 1.00 97.12 121 ILE A O 1
ATOM 958 N N . ILE A 1 122 ? -4.694 -10.749 4.428 1.00 97.12 122 ILE A N 1
ATOM 959 C CA . ILE A 1 122 ? -4.377 -11.798 3.453 1.00 97.12 122 ILE A CA 1
ATOM 960 C C . ILE A 1 122 ? -4.634 -11.349 2.014 1.00 97.12 122 ILE A C 1
ATOM 962 O O . ILE A 1 122 ? -5.632 -10.697 1.706 1.00 97.12 122 ILE A O 1
ATOM 966 N N . CYS A 1 123 ? -3.746 -11.762 1.114 1.00 97.12 123 CYS A N 1
ATOM 967 C CA . CYS A 1 123 ? -3.925 -11.721 -0.329 1.00 97.12 123 CYS A CA 1
ATOM 968 C C . CYS A 1 123 ? -4.263 -13.121 -0.857 1.00 97.12 123 CYS A C 1
ATOM 970 O O . CYS A 1 123 ? -3.407 -14.007 -0.898 1.00 97.12 123 CYS A O 1
ATOM 972 N N . ASN A 1 124 ? -5.491 -13.312 -1.341 1.00 95.06 124 ASN A N 1
ATOM 973 C CA . ASN A 1 124 ? -5.963 -14.620 -1.816 1.00 95.06 124 ASN A CA 1
ATOM 974 C C . ASN A 1 124 ? -5.398 -15.040 -3.187 1.00 95.06 124 ASN A C 1
ATOM 976 O O . ASN A 1 124 ? -5.647 -16.159 -3.620 1.00 95.06 124 ASN A O 1
ATOM 980 N N . CYS A 1 125 ? -4.648 -14.179 -3.883 1.00 95.88 125 CYS A N 1
ATOM 981 C CA . CYS A 1 125 ? -4.087 -14.518 -5.195 1.00 95.88 125 CYS A CA 1
ATOM 982 C C . CYS A 1 125 ? -2.904 -15.495 -5.106 1.00 95.88 125 CYS A C 1
ATOM 984 O O . CYS A 1 125 ? -2.823 -16.439 -5.882 1.00 95.88 125 CYS A O 1
ATOM 986 N N . HIS A 1 126 ? -1.977 -15.254 -4.173 1.00 94.44 126 HIS A N 1
ATOM 987 C CA . HIS A 1 126 ? -0.740 -16.040 -4.031 1.00 94.44 126 HIS A CA 1
ATOM 988 C C . HIS A 1 126 ? -0.383 -16.328 -2.564 1.00 94.44 126 HIS A C 1
ATOM 990 O O . HIS A 1 126 ? 0.721 -16.783 -2.277 1.00 94.44 126 HIS A O 1
ATOM 996 N N . GLY A 1 127 ? -1.296 -16.034 -1.632 1.00 94.50 127 GLY A N 1
ATOM 997 C CA . GLY A 1 127 ? -1.136 -16.349 -0.214 1.00 94.50 127 GLY A CA 1
ATOM 998 C C . GLY A 1 127 ? -0.225 -15.404 0.567 1.00 94.50 127 GLY A C 1
ATOM 999 O O . GLY A 1 127 ? 0.235 -15.788 1.635 1.00 94.50 127 GLY A O 1
ATOM 1000 N N . SER A 1 128 ? 0.055 -14.189 0.074 1.00 96.69 128 SER A N 1
ATOM 1001 C CA . SER A 1 128 ? 0.800 -13.212 0.880 1.00 96.69 128 SER A CA 1
ATOM 1002 C C . SER A 1 128 ? -0.003 -12.811 2.114 1.00 96.69 128 SER A C 1
ATOM 1004 O O . SER A 1 128 ? -1.166 -12.422 1.979 1.00 96.69 128 SER A O 1
ATOM 1006 N N . THR A 1 129 ? 0.619 -12.846 3.288 1.00 97.31 129 THR A N 1
ATOM 1007 C CA . THR A 1 129 ? 0.026 -12.372 4.544 1.00 97.31 129 THR A CA 1
ATOM 1008 C C . THR A 1 129 ? 0.802 -11.176 5.079 1.00 97.31 129 THR A C 1
ATOM 1010 O O . THR A 1 129 ? 2.016 -11.067 4.902 1.00 97.31 129 THR A O 1
ATOM 1013 N N . PHE A 1 130 ? 0.094 -10.259 5.729 1.00 97.62 130 PHE A N 1
ATOM 1014 C CA . PHE A 1 130 ? 0.650 -9.066 6.349 1.00 97.62 130 PHE A CA 1
ATOM 1015 C C . PHE A 1 130 ? 0.102 -8.934 7.764 1.00 97.62 130 PHE A C 1
ATOM 1017 O O . PHE A 1 130 ? -1.069 -9.217 8.018 1.00 97.62 130 PHE A O 1
ATOM 1024 N N . ASN A 1 131 ? 0.929 -8.474 8.694 1.00 95.88 131 ASN A N 1
ATOM 1025 C CA . ASN A 1 131 ? 0.474 -8.190 10.050 1.00 95.88 131 ASN A CA 1
ATOM 1026 C C . ASN A 1 131 ? -0.361 -6.890 10.103 1.00 95.88 131 ASN A C 1
ATOM 1028 O O . ASN A 1 131 ? -0.522 -6.175 9.112 1.00 95.88 131 ASN A O 1
ATOM 1032 N N . LEU A 1 132 ? -0.871 -6.539 11.286 1.00 94.31 132 LEU A N 1
ATOM 1033 C CA . LEU A 1 132 ? -1.657 -5.311 11.488 1.00 94.31 132 LEU A CA 1
ATOM 1034 C C . LEU A 1 132 ? -0.834 -4.016 11.549 1.00 94.31 132 LEU A C 1
ATOM 1036 O O . LEU A 1 132 ? -1.390 -2.963 11.876 1.00 94.31 132 LEU A O 1
ATOM 1040 N N . ASP A 1 133 ? 0.459 -4.100 11.258 1.00 94.25 133 ASP A N 1
ATOM 1041 C CA . ASP A 1 133 ? 1.334 -2.961 10.987 1.00 94.25 133 ASP A CA 1
ATOM 1042 C C . ASP A 1 133 ? 1.636 -2.840 9.481 1.00 94.25 133 ASP A C 1
ATOM 1044 O O . ASP A 1 133 ? 2.361 -1.938 9.070 1.00 94.25 133 ASP A O 1
ATOM 1048 N N . GLY A 1 134 ? 1.053 -3.720 8.655 1.00 93.75 134 GLY A N 1
ATOM 1049 C CA . GLY A 1 134 ? 1.213 -3.753 7.203 1.00 93.75 134 GLY A CA 1
ATOM 1050 C C . GLY A 1 134 ? 2.477 -4.471 6.730 1.00 93.75 134 GLY A C 1
ATOM 1051 O O . GLY A 1 134 ? 2.740 -4.491 5.532 1.00 93.75 134 GLY A O 1
ATOM 1052 N N . MET A 1 135 ? 3.263 -5.065 7.631 1.00 97.12 135 MET A N 1
ATOM 1053 C CA . MET A 1 135 ? 4.510 -5.753 7.288 1.00 97.12 135 MET A CA 1
ATOM 1054 C C . MET A 1 135 ? 4.230 -7.156 6.740 1.00 97.12 135 MET A C 1
ATOM 1056 O O . MET A 1 135 ? 3.454 -7.890 7.362 1.00 97.12 135 MET A O 1
ATOM 1060 N N . PRO A 1 136 ? 4.884 -7.570 5.639 1.00 97.00 136 PRO A N 1
ATOM 1061 C CA . PRO A 1 136 ? 4.731 -8.916 5.101 1.00 97.00 136 PRO A CA 1
ATOM 1062 C C . PRO A 1 136 ? 5.223 -9.951 6.119 1.00 97.00 136 PRO A C 1
ATOM 1064 O O . PRO A 1 136 ? 6.210 -9.721 6.820 1.00 97.00 136 PRO A O 1
ATOM 1067 N N . GLN A 1 137 ? 4.514 -11.071 6.226 1.00 96.56 137 GLN A N 1
ATOM 1068 C CA . GLN A 1 137 ? 4.859 -12.192 7.105 1.00 96.56 137 GLN A CA 1
ATOM 1069 C C . GLN A 1 137 ? 5.159 -13.444 6.285 1.00 96.56 137 GLN A C 1
ATOM 1071 O O . GLN A 1 137 ? 6.210 -14.058 6.454 1.00 96.56 137 GLN A O 1
ATOM 1076 N N . GLU A 1 138 ? 4.268 -13.791 5.357 1.00 94.00 138 GLU A N 1
ATOM 1077 C CA . GLU A 1 138 ? 4.409 -14.961 4.493 1.00 94.00 138 GLU A CA 1
ATOM 1078 C C . GLU A 1 138 ? 4.076 -14.622 3.036 1.00 94.00 138 GLU A C 1
ATOM 1080 O O . GLU A 1 138 ? 3.439 -13.609 2.734 1.00 94.00 138 GLU A O 1
ATOM 1085 N N . GLY A 1 139 ? 4.491 -15.505 2.127 1.00 93.94 139 GLY A N 1
ATOM 1086 C CA . GLY A 1 139 ? 4.208 -15.415 0.698 1.00 93.94 139 GLY A CA 1
ATOM 1087 C C . GLY A 1 139 ? 5.204 -14.559 -0.099 1.00 93.94 139 GLY A C 1
ATOM 1088 O O . GLY A 1 139 ? 6.290 -14.232 0.378 1.00 93.94 139 GLY A O 1
ATOM 1089 N N . PRO A 1 140 ? 4.880 -14.244 -1.365 1.00 96.06 140 PRO A N 1
ATOM 1090 C CA . PRO A 1 140 ? 5.813 -13.598 -2.292 1.00 96.06 140 PRO A CA 1
ATOM 1091 C C . PRO A 1 140 ? 5.986 -12.081 -2.098 1.00 96.06 140 PRO A C 1
ATOM 1093 O O . PRO A 1 140 ? 6.906 -11.502 -2.678 1.00 96.06 140 PRO A O 1
ATOM 1096 N N . ALA A 1 141 ? 5.118 -11.421 -1.326 1.00 95.19 141 ALA A N 1
ATOM 1097 C CA . ALA A 1 141 ? 5.223 -9.982 -1.077 1.00 95.19 141 ALA A CA 1
ATOM 1098 C C . ALA A 1 141 ? 6.434 -9.663 -0.182 1.00 95.19 141 ALA A C 1
ATOM 1100 O O . ALA A 1 141 ? 6.580 -10.240 0.892 1.00 95.19 141 ALA A O 1
ATOM 1101 N N . LYS A 1 142 ? 7.292 -8.730 -0.615 1.00 94.62 142 LYS A N 1
ATOM 1102 C CA . LYS A 1 142 ? 8.513 -8.329 0.118 1.00 94.62 142 LYS A CA 1
ATOM 1103 C C . LYS A 1 142 ? 8.440 -6.935 0.734 1.00 94.62 142 LYS A C 1
ATOM 1105 O O . LYS A 1 142 ? 9.279 -6.599 1.564 1.00 94.62 142 LYS A O 1
ATOM 1110 N N . GLU A 1 143 ? 7.463 -6.135 0.326 1.00 95.44 143 GLU A N 1
ATOM 1111 C CA . GLU A 1 143 ? 7.299 -4.751 0.768 1.00 95.44 143 GLU A CA 1
ATOM 1112 C C . GLU A 1 143 ? 6.054 -4.604 1.652 1.00 95.44 143 GLU A C 1
ATOM 1114 O O . GLU A 1 143 ? 5.067 -5.317 1.428 1.00 95.44 143 GLU A O 1
ATOM 1119 N N . PRO A 1 144 ? 6.075 -3.698 2.645 1.00 96.19 144 PRO A N 1
ATOM 1120 C CA . PRO A 1 144 ? 4.918 -3.420 3.485 1.00 96.19 144 PRO A CA 1
ATOM 1121 C C . PRO A 1 144 ? 3.808 -2.693 2.725 1.00 96.19 144 PRO A C 1
ATOM 1123 O O . PRO A 1 144 ? 4.064 -1.946 1.783 1.00 96.19 144 PRO A O 1
ATOM 1126 N N . LEU A 1 145 ? 2.567 -2.872 3.176 1.00 95.62 145 LEU A N 1
ATOM 1127 C CA . LEU A 1 145 ? 1.421 -2.121 2.668 1.00 95.62 145 LEU A CA 1
ATOM 1128 C C . LEU A 1 145 ? 1.577 -0.626 2.981 1.00 95.62 145 LEU A C 1
ATOM 1130 O O . LEU A 1 145 ? 1.936 -0.248 4.099 1.00 95.62 145 LEU A O 1
ATOM 1134 N N . SER A 1 146 ? 1.245 0.234 2.016 1.00 93.69 146 SER A N 1
ATOM 1135 C CA . SER A 1 146 ? 1.247 1.686 2.217 1.00 93.69 146 SER A CA 1
ATOM 1136 C C . SER A 1 146 ? 0.227 2.082 3.282 1.00 93.69 146 SER A C 1
ATOM 1138 O O . SER A 1 146 ? -0.950 1.727 3.187 1.00 93.69 146 SER A O 1
ATOM 1140 N N . LYS A 1 147 ? 0.670 2.816 4.303 1.00 92.75 147 LYS A N 1
ATOM 1141 C CA . LYS A 1 147 ? -0.170 3.248 5.423 1.00 92.75 147 LYS A CA 1
ATOM 1142 C C . LYS A 1 147 ? -0.794 4.607 5.130 1.00 92.75 147 LYS A C 1
ATOM 1144 O O . LYS A 1 147 ? -0.093 5.520 4.709 1.00 92.7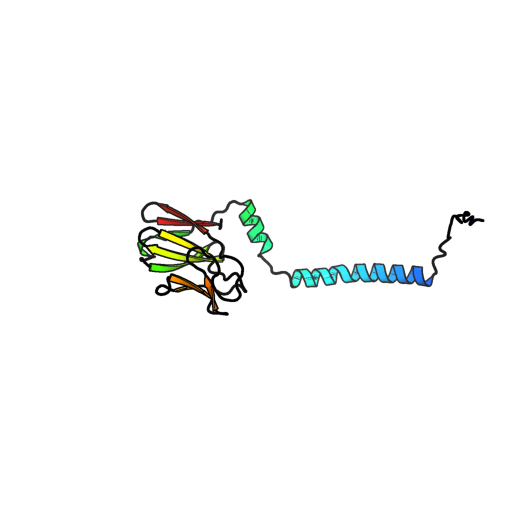5 147 LYS A O 1
ATOM 1149 N N . TYR A 1 148 ? -2.087 4.751 5.399 1.00 90.81 148 TYR A N 1
ATOM 1150 C CA . TYR A 1 148 ? -2.795 6.025 5.285 1.00 90.81 148 TYR A CA 1
ATOM 1151 C C . TYR A 1 148 ? -2.790 6.771 6.616 1.00 90.81 148 TYR A C 1
ATOM 1153 O O . TYR A 1 148 ? -2.801 6.168 7.695 1.00 90.81 148 TYR A O 1
ATOM 1161 N N . ASN A 1 149 ? -2.777 8.099 6.528 1.00 87.94 149 ASN A N 1
ATOM 1162 C CA . ASN A 1 149 ? -2.971 8.958 7.685 1.00 87.94 149 ASN A CA 1
ATOM 1163 C C . ASN A 1 149 ? -4.423 8.864 8.158 1.00 87.94 149 ASN A C 1
ATOM 1165 O O . ASN A 1 149 ? -5.351 8.838 7.348 1.00 87.94 149 ASN A O 1
ATOM 1169 N N . LEU A 1 150 ? -4.616 8.823 9.474 1.00 87.94 150 LEU A N 1
ATOM 1170 C CA . LEU A 1 150 ? -5.934 8.712 10.084 1.00 87.94 150 LEU A CA 1
ATOM 1171 C C . LEU A 1 150 ? -6.022 9.615 11.312 1.00 87.94 150 LEU A C 1
ATOM 1173 O O . LEU A 1 150 ? -5.166 9.559 12.194 1.00 87.94 150 LEU A O 1
ATOM 1177 N N . THR A 1 151 ? -7.089 10.407 11.368 1.00 86.62 151 THR A N 1
ATOM 1178 C CA . THR A 1 151 ? -7.432 11.271 12.500 1.00 86.62 151 THR A CA 1
ATOM 1179 C C . THR A 1 151 ? -8.847 10.942 12.953 1.00 86.62 151 THR A C 1
ATOM 1181 O O . THR A 1 151 ? -9.756 10.831 12.130 1.00 86.62 151 THR A O 1
ATOM 1184 N N . ILE A 1 152 ? -9.043 10.784 14.260 1.00 85.19 152 ILE A N 1
ATOM 1185 C CA . ILE A 1 152 ? -10.354 10.513 14.857 1.00 85.19 152 ILE A CA 1
ATOM 1186 C C . ILE A 1 152 ? -10.788 11.773 15.600 1.00 85.19 152 ILE A C 1
ATOM 1188 O O . ILE A 1 152 ? -10.127 12.191 16.548 1.00 85.19 152 ILE A O 1
ATOM 1192 N N . GLU A 1 153 ? -11.896 12.371 15.173 1.00 83.94 153 GLU A N 1
ATOM 1193 C CA . GLU A 1 153 ? -12.506 13.530 15.826 1.00 83.94 153 GLU A CA 1
ATOM 1194 C C . GLU A 1 153 ? -13.921 13.158 16.276 1.00 83.94 153 GLU A C 1
ATOM 1196 O O . GLU A 1 153 ? -14.865 13.118 15.483 1.00 83.94 153 GLU A O 1
ATOM 1201 N N . GLY A 1 154 ? -14.066 12.838 17.565 1.00 81.81 154 GLY A N 1
ATOM 1202 C CA . GLY A 1 154 ? -15.331 12.364 18.127 1.00 81.81 154 GLY A CA 1
ATOM 1203 C C . GLY A 1 154 ? -15.773 11.048 17.483 1.00 81.81 154 GLY A C 1
ATOM 1204 O O . GLY A 1 154 ? -15.111 10.028 17.645 1.00 81.81 154 GLY A O 1
ATOM 1205 N N . ASP A 1 155 ? -16.888 11.086 16.751 1.00 80.25 155 ASP A N 1
ATOM 1206 C CA . ASP A 1 155 ? -17.486 9.920 16.079 1.00 80.25 155 ASP A CA 1
ATOM 1207 C C . ASP A 1 155 ? -17.076 9.793 14.597 1.00 80.25 155 ASP A C 1
ATOM 1209 O O . ASP A 1 155 ? -17.577 8.939 13.864 1.00 80.25 155 ASP A O 1
ATOM 1213 N N . LYS A 1 156 ? -16.181 10.670 14.122 1.00 81.94 156 LYS A N 1
ATOM 1214 C CA . LYS A 1 156 ? -15.806 10.781 12.710 1.00 81.94 156 LYS A CA 1
ATOM 1215 C C . LYS A 1 156 ? -14.354 10.366 12.497 1.00 81.94 156 LYS A C 1
ATOM 1217 O O . LYS A 1 156 ? -13.438 10.912 13.111 1.00 81.94 156 LYS A O 1
ATOM 1222 N N . ILE A 1 157 ? -14.151 9.418 11.588 1.00 82.88 157 ILE A N 1
ATOM 1223 C CA . ILE A 1 157 ? -12.832 8.958 11.156 1.00 82.88 157 ILE A CA 1
ATOM 1224 C C . ILE A 1 157 ? -12.492 9.686 9.863 1.00 82.88 157 ILE A C 1
ATOM 1226 O O . ILE A 1 157 ? -13.200 9.523 8.872 1.00 82.88 157 ILE A O 1
ATOM 1230 N N . THR A 1 158 ? -11.420 10.465 9.871 1.00 85.19 158 THR A N 1
ATOM 1231 C CA . THR A 1 158 ? -10.890 11.193 8.716 1.00 85.19 158 THR A CA 1
ATOM 1232 C C . THR A 1 158 ? -9.648 10.473 8.216 1.00 85.19 158 THR A C 1
ATOM 1234 O O . THR A 1 158 ? -8.699 10.291 8.977 1.00 85.19 158 THR A O 1
ATOM 1237 N N . ILE A 1 159 ? -9.648 10.073 6.945 1.00 84.44 159 ILE A N 1
ATOM 1238 C CA . ILE A 1 159 ? -8.509 9.403 6.306 1.00 84.44 159 ILE A CA 1
ATOM 1239 C C . ILE A 1 159 ? -7.944 10.316 5.226 1.00 84.44 159 ILE A C 1
ATOM 1241 O O . ILE A 1 159 ? -8.700 10.866 4.426 1.00 84.44 159 ILE A O 1
ATOM 1245 N N . SER A 1 160 ? -6.625 10.477 5.225 1.00 82.38 160 SER A N 1
ATOM 1246 C CA . SER A 1 160 ? -5.869 11.307 4.286 1.00 82.38 160 SER A CA 1
ATOM 1247 C C . SER A 1 160 ? -4.747 10.512 3.615 1.00 82.38 160 SER A C 1
ATOM 1249 O O . SER A 1 160 ? -4.479 9.369 3.986 1.00 82.38 160 SER A O 1
ATOM 1251 N N . ASN A 1 161 ? -4.111 11.118 2.606 1.00 77.00 161 ASN A N 1
ATOM 1252 C CA . ASN A 1 161 ? -3.087 10.508 1.750 1.00 77.00 161 ASN A CA 1
ATOM 1253 C C . ASN A 1 161 ? -2.002 9.717 2.515 1.00 77.00 161 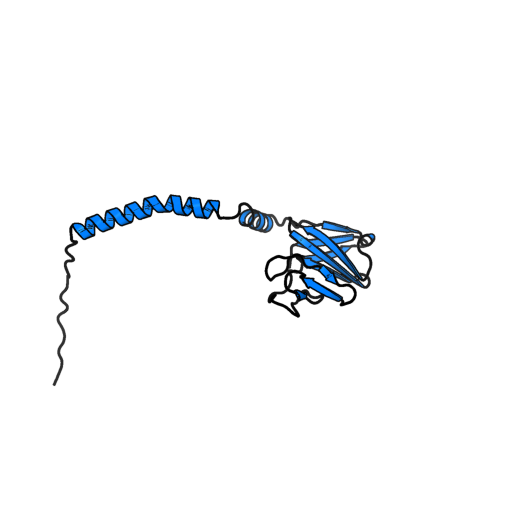ASN A C 1
ATOM 1255 O O . ASN A 1 161 ? -1.718 10.021 3.683 1.00 77.00 161 ASN A O 1
ATOM 1259 N N . PRO A 1 162 ? -1.395 8.712 1.850 1.00 76.44 162 PRO A N 1
ATOM 1260 C CA . PRO A 1 162 ? -0.427 7.817 2.471 1.00 76.44 162 PRO A CA 1
ATOM 1261 C C . PRO A 1 162 ? 0.797 8.549 3.033 1.00 76.44 162 PRO A C 1
ATOM 1263 O O . PRO A 1 162 ? 1.190 9.601 2.521 1.00 76.44 162 PRO A O 1
ATOM 1266 N N . ILE A 1 163 ? 1.349 7.981 4.111 1.00 64.06 163 ILE A N 1
ATOM 1267 C CA . ILE A 1 163 ? 2.545 8.447 4.840 1.00 64.06 163 ILE A CA 1
ATOM 1268 C C . ILE A 1 163 ? 3.813 7.991 4.123 1.00 64.06 163 ILE A C 1
ATOM 1270 O O . ILE A 1 163 ? 3.858 6.805 3.723 1.00 64.06 163 ILE A O 1
#

Solvent-accessible surface area (backbone atoms only — not comparable to full-atom values): 9650 Å² total; per-residue (Å²): 138,77,92,82,89,84,79,85,78,81,77,83,80,76,79,76,48,70,68,58,53,52,51,49,52,53,50,52,53,50,50,60,66,46,48,62,56,53,46,51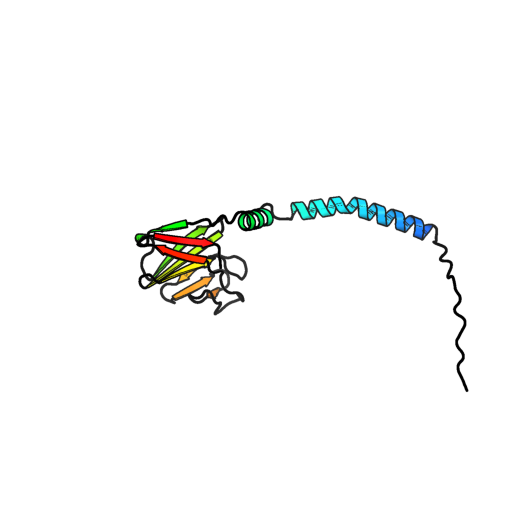,52,51,56,70,70,45,76,84,62,66,72,61,51,56,52,46,44,71,71,60,72,64,64,59,67,52,74,45,54,52,85,81,54,51,72,59,33,69,48,79,49,71,50,95,88,41,53,30,35,35,38,28,60,51,94,88,47,67,49,40,29,45,18,45,35,69,64,80,65,46,66,42,47,78,39,70,88,80,59,31,33,40,26,84,89,74,57,26,29,21,44,88,83,29,41,53,76,41,56,81,31,85,48,56,40,54,39,38,40,75,50,77,59,91,62,36,39,36,35,36,63,69,112

Nearest PDB structures (foldseek):
  8hn2-assembly1_B  TM=8.768E-01  e=6.645E-11  Chlorobaculum tepidum
  5cxm-assembly2_D  TM=9.226E-01  e=1.781E-06  Synechocystis sp. PCC 6803 substr. Kazusa
  4h44-assembly1_D  TM=5.961E-01  e=7.568E-08  Nostoc sp. PCC 7120 = FACHB-418
  7qrm-assembly1_D  TM=5.741E-01  e=8.454E-08  Spinacia oleracea
  9es7-assembly1_D  TM=5.883E-01  e=1.055E-07  Spinacia oleracea

Secondary structure (DSSP, 8-state):
-----------------HHHHHHHHHHHHHHHHHHHHHHHHHHHHSPSSHHHHHHHHHHHT----EEEEGGGS-TTEEEEEEETTEEEEEEE-STT-EEEEESB-TTTSPBEEEETTTTEEEETTT--EE-TTS-EEESS--SPPPBEEEEEETTEEEEEEE-

pLDDT: mean 82.92, std 16.07, range [38.38, 97.62]

Radius of gyration: 29.6 Å; Cα contacts (8 Å, |Δi|>4): 238; chains: 1; bounding box: 92×37×72 Å

Foldseek 3Di:
DDDDDDDDDPDPPPPQDPVNVVVVVVVVVVVVVCVVVVVVVCVVPDDPDPVVLVVVCVVVVCWQKDKDFLVVADELGWDWDADSNFIKIWGHHDDPDIWIFGLAAQQHGAGWDADSVVQWIFGPPFTWIAHPVQATDDTDGHDGTFTWDWDDDPRMIITTDTD

Sequence (163 aa):
MKQIKTGTNPLKEGKISRRSFLSSIVTVWGAILTLPFIYGIVDYLSPPGKKFTSFRNKLQNKVEVTSIPLSELPENSSKFIKIDDEPVLVIRKDGMNIIAFSAICTHLDCLVGYRKNEKDIICNCHGSTFNLDGMPQEGPAKEPLSKYNLTIEGDKITISNPI

Mean predicted aligned error: 12.55 Å